Protein AF-A0A2S9GIZ4-F1 (afdb_monomer_lite)

pLDDT: mean 80.58, std 14.21, range [46.88, 96.31]

Foldseek 3Di:
DPLVVVLVVVVVCVVVVNLVDADDQDDPDPSSVVNVVSNVVSVVVVVVVVVVVVCCVPVVVVVVVVCVVDPDDPDDDDDDDDDD

Sequence (84 aa):
ATPVRIVRSALKQVEDGDLDCNLVVFDGTELGELQRGFNSMANGLRERERVRDLFGRHVGREVAALAEKARPELGGEERHAAVI

Structure (mmCIF, N/CA/C/O backbone):
data_AF-A0A2S9GIZ4-F1
#
_entry.id   AF-A0A2S9GIZ4-F1
#
loop_
_atom_site.group_PDB
_atom_site.id
_atom_site.type_symbol
_atom_site.label_atom_id
_atom_site.label_alt_id
_atom_site.label_comp_id
_atom_site.label_asym_id
_atom_site.label_entity_id
_atom_site.label_seq_id
_atom_site.pdbx_PDB_ins_code
_atom_site.Cartn_x
_atom_site.Cartn_y
_atom_site.Cartn_z
_atom_site.occupancy
_atom_site.B_iso_or_equiv
_atom_site.auth_seq_id
_atom_site.auth_comp_id
_atom_site.auth_asym_id
_atom_site.auth_atom_id
_atom_site.pdbx_PDB_model_num
ATOM 1 N N . ALA A 1 1 ? -14.813 -7.428 15.082 1.00 62.03 1 ALA A N 1
ATOM 2 C CA . ALA A 1 1 ? -13.630 -8.277 14.813 1.00 62.03 1 ALA A CA 1
ATOM 3 C C . ALA A 1 1 ? -12.408 -7.639 15.469 1.00 62.03 1 ALA A C 1
ATOM 5 O O . ALA A 1 1 ? -12.341 -6.420 15.480 1.00 62.03 1 ALA A O 1
ATOM 6 N N . THR A 1 2 ? -11.475 -8.414 16.032 1.00 79.38 2 THR A N 1
ATOM 7 C CA . THR A 1 2 ? -10.255 -7.859 16.653 1.00 79.38 2 THR A CA 1
ATOM 8 C C . THR A 1 2 ? -9.349 -7.258 15.565 1.00 79.38 2 THR A C 1
ATOM 10 O O . THR A 1 2 ? -9.073 -7.976 14.599 1.00 79.38 2 THR A O 1
ATOM 13 N N . PRO A 1 3 ? -8.872 -6.004 15.678 1.00 80.06 3 PRO A N 1
ATOM 14 C CA . PRO A 1 3 ? -8.167 -5.297 14.596 1.00 80.06 3 PRO A CA 1
ATOM 15 C C . PRO A 1 3 ? -6.968 -6.056 14.001 1.00 80.06 3 PRO A C 1
ATOM 17 O O . PRO A 1 3 ? -6.763 -6.047 12.790 1.00 80.06 3 PRO A O 1
ATOM 20 N N . VAL A 1 4 ? -6.254 -6.841 14.814 1.00 87.31 4 VAL A N 1
ATOM 21 C CA . VAL A 1 4 ? -5.158 -7.720 14.357 1.00 87.31 4 VAL A CA 1
ATOM 22 C C . VAL A 1 4 ? -5.613 -8.736 13.300 1.00 87.31 4 VAL A C 1
ATOM 24 O O . VAL A 1 4 ? -4.914 -8.981 12.319 1.00 87.31 4 VAL A O 1
ATOM 27 N N . ARG A 1 5 ? -6.805 -9.329 13.456 1.00 89.81 5 ARG A N 1
ATOM 28 C CA . ARG A 1 5 ? -7.338 -10.290 12.474 1.00 89.81 5 ARG A CA 1
ATOM 29 C C . ARG A 1 5 ? -7.657 -9.622 11.140 1.00 89.81 5 ARG A C 1
ATOM 31 O O . ARG A 1 5 ? -7.540 -10.279 10.108 1.00 89.81 5 ARG A O 1
ATOM 38 N N . ILE A 1 6 ? -8.064 -8.354 11.172 1.00 89.38 6 ILE A N 1
ATOM 39 C CA . ILE A 1 6 ? -8.358 -7.565 9.973 1.00 89.38 6 ILE A CA 1
ATOM 40 C C . ILE A 1 6 ? -7.060 -7.324 9.201 1.00 89.38 6 ILE A C 1
ATOM 42 O O . ILE A 1 6 ? -6.990 -7.684 8.030 1.00 89.38 6 ILE A O 1
ATOM 46 N N . VAL A 1 7 ? -6.011 -6.836 9.875 1.00 90.44 7 VAL A N 1
ATOM 47 C CA . VAL A 1 7 ? -4.696 -6.614 9.248 1.00 90.44 7 VAL A CA 1
ATOM 48 C C . VAL A 1 7 ? -4.134 -7.911 8.663 1.00 90.44 7 VAL A C 1
ATOM 50 O O . VAL A 1 7 ? -3.711 -7.932 7.515 1.00 90.44 7 VAL A O 1
ATOM 53 N N . ARG A 1 8 ? -4.207 -9.026 9.401 1.00 92.94 8 ARG A N 1
ATOM 54 C CA . ARG A 1 8 ? -3.738 -10.332 8.907 1.00 92.94 8 ARG A CA 1
ATOM 55 C C . ARG A 1 8 ? -4.487 -10.806 7.660 1.00 92.94 8 ARG A C 1
ATOM 57 O O . ARG A 1 8 ? -3.891 -11.418 6.784 1.00 92.94 8 ARG A O 1
ATOM 64 N N . SER A 1 9 ? -5.791 -10.553 7.593 1.00 93.69 9 SER A N 1
ATOM 65 C CA . SER A 1 9 ? -6.594 -10.946 6.429 1.00 93.69 9 SER A CA 1
ATOM 66 C C . SER A 1 9 ? -6.264 -10.081 5.212 1.00 93.69 9 SER A C 1
ATOM 68 O O . SER A 1 9 ? -6.186 -10.603 4.108 1.00 93.69 9 SER A O 1
ATOM 70 N N . ALA A 1 10 ? -6.021 -8.785 5.419 1.00 93.38 10 ALA A N 1
ATOM 71 C CA . ALA A 1 10 ? -5.618 -7.874 4.353 1.00 93.38 10 ALA A CA 1
ATOM 72 C C . ALA A 1 10 ? -4.190 -8.146 3.855 1.00 93.38 10 ALA A C 1
ATOM 74 O O . ALA A 1 10 ? -3.953 -8.100 2.656 1.00 93.38 10 ALA A O 1
ATOM 75 N N . LEU A 1 11 ? -3.259 -8.526 4.738 1.00 94.31 11 LEU A N 1
ATOM 76 C CA . LEU A 1 11 ? -1.928 -8.995 4.331 1.00 94.31 11 LEU A CA 1
ATOM 77 C C . LEU A 1 11 ? -2.019 -10.181 3.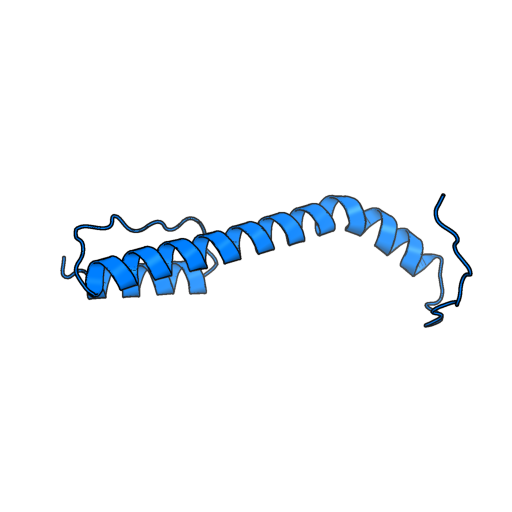373 1.00 94.31 11 LEU A C 1
ATOM 79 O O . LEU A 1 11 ? -1.369 -10.170 2.336 1.00 94.31 11 LEU A O 1
ATOM 83 N N . LYS A 1 12 ? -2.884 -11.153 3.676 1.00 95.50 12 LYS A N 1
ATOM 84 C CA . LYS A 1 12 ? -3.094 -12.295 2.788 1.00 95.50 12 LYS A CA 1
ATOM 85 C C . LYS A 1 12 ? -3.624 -11.883 1.405 1.00 95.50 12 LYS A C 1
ATOM 87 O O . LYS A 1 12 ? -3.210 -12.457 0.410 1.00 95.50 12 LYS A O 1
ATOM 92 N N . GLN A 1 13 ? -4.504 -10.884 1.335 1.00 94.44 13 GLN A N 1
ATOM 93 C CA . GLN A 1 13 ? -5.000 -10.358 0.054 1.00 94.44 13 GLN A CA 1
ATOM 94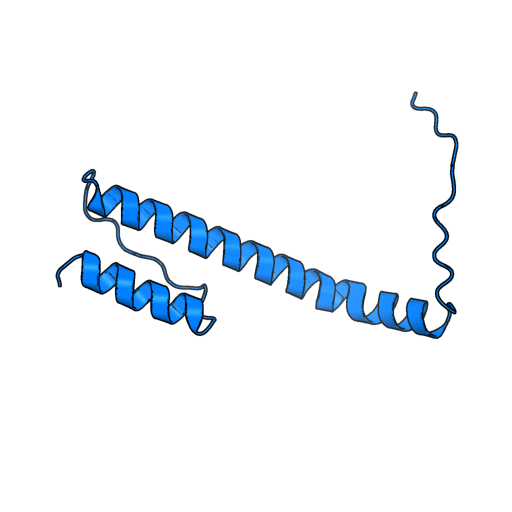 C C . GLN A 1 13 ? -3.868 -9.729 -0.768 1.00 94.44 13 GLN A C 1
ATOM 96 O O . GLN A 1 13 ? -3.715 -10.057 -1.940 1.00 94.44 13 GLN A O 1
ATOM 101 N N . VAL A 1 14 ? -3.020 -8.915 -0.129 1.00 95.00 14 VAL A N 1
ATOM 102 C CA . VAL A 1 14 ? -1.838 -8.315 -0.771 1.00 95.00 14 VAL A CA 1
ATOM 103 C C . VAL A 1 14 ? -0.856 -9.380 -1.256 1.00 95.00 14 VAL A C 1
ATOM 105 O O . VAL A 1 14 ? -0.329 -9.261 -2.360 1.00 95.00 14 VAL A O 1
ATOM 108 N N . GLU A 1 15 ? -0.614 -10.427 -0.461 1.00 93.06 15 GLU A N 1
ATOM 109 C CA . GLU A 1 15 ? 0.220 -11.574 -0.851 1.00 93.06 15 GLU A CA 1
ATOM 110 C C . GLU A 1 15 ? -0.338 -12.305 -2.077 1.00 93.06 15 GLU A C 1
ATOM 112 O O . GLU A 1 15 ? 0.424 -12.699 -2.959 1.00 93.06 15 GLU A O 1
ATOM 117 N N . ASP A 1 16 ? -1.663 -12.439 -2.155 1.00 95.12 16 ASP A N 1
ATOM 118 C CA . ASP A 1 16 ? -2.368 -13.058 -3.279 1.00 95.12 16 ASP A CA 1
ATOM 119 C C . ASP A 1 16 ? -2.476 -12.102 -4.501 1.00 95.12 16 ASP A C 1
ATOM 121 O O . ASP A 1 16 ? -3.013 -12.480 -5.544 1.00 95.12 16 ASP A O 1
ATOM 125 N N . GLY A 1 17 ? -1.920 -10.885 -4.407 1.00 91.88 17 GLY A N 1
ATOM 126 C CA . GLY A 1 17 ? -1.824 -9.900 -5.490 1.00 91.88 17 GLY A CA 1
ATOM 127 C C . GLY A 1 17 ? -2.939 -8.851 -5.518 1.00 91.88 17 GLY A C 1
ATOM 128 O O . GLY A 1 17 ? -2.916 -7.971 -6.375 1.00 91.88 17 GLY A O 1
ATOM 129 N N . ASP A 1 18 ? -3.891 -8.903 -4.587 1.00 94.31 18 ASP A N 1
ATOM 130 C CA . ASP A 1 18 ? -4.926 -7.881 -4.442 1.00 94.31 18 ASP A CA 1
ATOM 131 C C . ASP A 1 18 ? -4.370 -6.676 -3.673 1.00 94.31 18 ASP A C 1
ATOM 133 O O . ASP A 1 18 ? -4.300 -6.647 -2.441 1.00 94.31 18 ASP A O 1
ATOM 137 N N . LEU A 1 19 ? -3.947 -5.664 -4.431 1.00 93.19 19 LEU A N 1
ATOM 138 C CA . LEU A 1 19 ? -3.405 -4.419 -3.891 1.00 93.19 19 LEU A CA 1
ATOM 139 C C . LEU A 1 19 ? -4.496 -3.385 -3.586 1.00 93.19 19 LEU A C 1
ATOM 141 O O . LEU A 1 19 ? -4.183 -2.314 -3.057 1.00 93.19 19 LEU A O 1
ATOM 145 N N . ASP A 1 20 ? -5.767 -3.689 -3.878 1.00 90.81 20 ASP A N 1
ATOM 146 C CA . ASP A 1 20 ? -6.899 -2.781 -3.692 1.00 90.81 20 ASP A CA 1
ATOM 147 C C . ASP A 1 20 ? -7.466 -2.750 -2.270 1.00 90.81 20 ASP A C 1
ATOM 149 O O . ASP A 1 20 ? -8.343 -1.943 -1.949 1.00 90.81 20 ASP A O 1
ATOM 153 N N . CYS A 1 21 ? -6.879 -3.532 -1.368 1.00 89.50 21 CYS A N 1
ATOM 154 C CA . CYS A 1 21 ? -7.247 -3.541 0.036 1.00 89.50 21 CYS A CA 1
ATOM 155 C C . CYS A 1 21 ? -7.005 -2.177 0.721 1.00 89.50 21 CYS A C 1
ATOM 157 O O . CYS A 1 21 ? -5.954 -1.545 0.577 1.00 89.50 21 CYS A O 1
ATOM 159 N N . ASN A 1 22 ? -7.978 -1.743 1.525 1.00 88.88 22 ASN A N 1
ATOM 160 C CA . ASN A 1 22 ? -7.862 -0.566 2.381 1.00 88.88 22 ASN A CA 1
ATOM 161 C C . ASN A 1 22 ? -8.517 -0.850 3.735 1.00 88.88 22 ASN A C 1
ATOM 163 O O . ASN A 1 22 ? -9.666 -1.291 3.806 1.00 88.88 22 ASN A O 1
ATOM 167 N N . LEU A 1 23 ? -7.786 -0.608 4.819 1.00 90.38 23 LEU A N 1
ATOM 168 C CA . LEU A 1 23 ? -8.279 -0.827 6.171 1.00 90.38 23 LEU A CA 1
ATOM 169 C C . LEU A 1 23 ? -8.898 0.447 6.734 1.00 90.38 23 LEU A C 1
ATOM 171 O O . LEU A 1 23 ? -8.288 1.516 6.705 1.00 90.38 23 LEU A O 1
ATOM 175 N N . VAL A 1 24 ? -10.085 0.311 7.326 1.00 88.62 24 VAL A N 1
ATOM 176 C CA . VAL A 1 24 ? -10.672 1.373 8.146 1.00 88.62 24 VAL A CA 1
ATOM 177 C C . VAL A 1 24 ? -9.860 1.493 9.436 1.00 88.62 24 VAL A C 1
ATOM 179 O O . VAL A 1 24 ? -9.695 0.517 10.173 1.00 88.62 24 VAL A O 1
ATOM 182 N N . VAL A 1 25 ? -9.336 2.690 9.685 1.00 87.31 25 VAL A N 1
ATOM 183 C CA . VAL A 1 25 ? -8.518 3.011 10.858 1.00 87.31 25 VAL A CA 1
ATOM 184 C C . VAL A 1 25 ? -9.441 3.508 11.963 1.00 87.31 25 VAL A C 1
ATOM 186 O O . VAL A 1 25 ? -10.128 4.511 11.773 1.00 87.31 25 VAL A O 1
ATOM 189 N N . PHE A 1 26 ? -9.483 2.805 13.095 1.00 73.69 26 PHE A N 1
ATOM 190 C CA . PHE A 1 26 ? -10.493 3.066 14.128 1.00 73.69 26 PHE A CA 1
ATOM 191 C C . PHE A 1 26 ? -10.032 3.992 15.265 1.00 73.69 26 PHE A C 1
ATOM 193 O O . PHE A 1 26 ? -10.891 4.489 15.986 1.00 73.69 26 PHE A O 1
ATOM 200 N N . ASP A 1 27 ? -8.734 4.290 15.414 1.00 80.19 27 ASP A N 1
ATOM 201 C CA . ASP A 1 27 ? -8.233 5.182 16.474 1.00 80.19 27 ASP A CA 1
ATOM 202 C C . ASP A 1 27 ? -6.754 5.624 16.284 1.00 80.19 27 ASP A C 1
ATOM 204 O O . ASP A 1 27 ? -6.091 5.339 15.278 1.00 80.19 27 ASP A O 1
ATOM 208 N N . GLY A 1 28 ? -6.244 6.384 17.262 1.00 81.06 28 GLY A N 1
ATOM 209 C CA . GLY A 1 28 ? -4.846 6.811 17.391 1.00 81.06 28 GLY A CA 1
ATOM 210 C C . GLY A 1 28 ? -3.966 5.861 18.213 1.00 81.06 28 GLY A C 1
ATOM 211 O O . GLY A 1 28 ? -2.927 6.291 18.696 1.00 81.06 28 GLY A O 1
ATOM 212 N N . THR A 1 29 ? -4.380 4.609 18.423 1.00 87.25 29 THR A N 1
ATOM 213 C CA . THR A 1 29 ? -3.564 3.617 19.141 1.00 87.25 29 THR A CA 1
ATOM 214 C C . THR A 1 29 ? -2.475 3.035 18.235 1.00 87.25 29 THR A C 1
ATOM 216 O O . THR A 1 29 ? -2.489 3.240 17.019 1.00 87.25 29 THR A O 1
ATOM 219 N N . GLU A 1 30 ? -1.564 2.244 18.806 1.00 87.50 30 GLU A N 1
ATOM 220 C CA . GLU A 1 30 ? -0.553 1.476 18.058 1.00 87.50 30 GLU A CA 1
ATOM 221 C C . GLU A 1 30 ? -1.180 0.579 16.973 1.00 87.50 30 GLU A C 1
ATOM 223 O O . GLU A 1 30 ? -0.625 0.397 15.890 1.00 87.50 30 GLU A O 1
ATOM 228 N N . LEU A 1 31 ? -2.384 0.052 17.223 1.00 87.25 31 LEU A N 1
ATOM 229 C CA . LEU A 1 31 ? -3.145 -0.706 16.228 1.00 87.25 31 LEU A CA 1
ATOM 230 C C . LEU A 1 31 ? -3.616 0.190 15.081 1.00 87.25 31 LEU A C 1
ATOM 232 O O . LEU A 1 31 ? -3.530 -0.213 13.921 1.00 87.25 31 LEU A O 1
ATOM 236 N N . GLY A 1 32 ? -4.055 1.410 15.381 1.00 90.12 32 GLY A N 1
ATOM 237 C CA . GLY A 1 32 ? -4.368 2.415 14.370 1.00 90.12 32 GLY A CA 1
ATOM 238 C C . GLY A 1 32 ? -3.142 2.835 13.552 1.00 90.12 32 GLY A C 1
ATOM 239 O O . GLY A 1 32 ? -3.241 3.000 12.335 1.00 90.12 32 GLY A O 1
ATOM 240 N N . GLU A 1 33 ? -1.970 2.961 14.181 1.00 91.75 33 GLU A N 1
ATOM 241 C CA . GLU A 1 33 ? -0.701 3.213 13.483 1.00 91.75 33 GLU A CA 1
ATOM 242 C C . GLU A 1 33 ? -0.332 2.069 12.542 1.00 91.75 33 GLU A C 1
ATOM 244 O O . GLU A 1 33 ? -0.024 2.315 11.375 1.00 91.75 33 GLU A O 1
ATOM 249 N N . LEU A 1 34 ? -0.455 0.823 13.003 1.00 91.56 34 LEU A N 1
ATOM 250 C CA . LEU A 1 34 ? -0.222 -0.357 12.176 1.00 91.56 34 LEU A CA 1
ATOM 251 C C . LEU A 1 34 ? -1.153 -0.382 10.954 1.00 91.56 34 LEU A C 1
ATOM 253 O O . LEU A 1 34 ? -0.704 -0.660 9.843 1.00 91.56 34 LEU A O 1
ATOM 257 N N . GLN A 1 35 ? -2.436 -0.055 11.132 1.00 91.69 35 GLN A N 1
ATOM 258 C CA . GLN A 1 35 ? -3.400 0.023 10.030 1.00 91.69 35 GLN A CA 1
ATOM 259 C C . GLN A 1 35 ? -3.042 1.132 9.024 1.00 91.69 35 GLN A C 1
ATOM 261 O O . GLN A 1 35 ? -3.097 0.902 7.815 1.00 91.69 35 GLN A O 1
ATOM 266 N N . ARG A 1 36 ? -2.618 2.315 9.494 1.00 93.31 36 ARG A N 1
ATOM 267 C CA . ARG A 1 36 ? -2.136 3.407 8.623 1.00 93.31 36 ARG A CA 1
ATOM 268 C C . ARG A 1 36 ? -0.875 3.013 7.853 1.00 93.31 36 ARG A C 1
ATOM 270 O O . ARG A 1 36 ? -0.775 3.284 6.653 1.00 93.31 36 ARG A O 1
ATOM 277 N N . GLY A 1 37 ? 0.063 2.353 8.531 1.00 93.38 37 GLY A N 1
ATOM 278 C CA . GLY A 1 37 ? 1.283 1.821 7.929 1.00 93.38 37 GLY A CA 1
ATOM 279 C C . GLY A 1 37 ? 0.971 0.795 6.842 1.00 93.38 37 GLY A C 1
ATOM 280 O O . GLY A 1 37 ? 1.490 0.898 5.732 1.00 93.38 37 GLY A O 1
ATOM 281 N N . PHE A 1 38 ? 0.050 -0.131 7.118 1.00 94.25 38 PHE A N 1
ATOM 282 C CA . PHE A 1 38 ? -0.428 -1.104 6.139 1.00 94.25 38 PHE A CA 1
ATOM 283 C C . PHE A 1 38 ? -1.013 -0.429 4.890 1.00 94.25 38 PHE A C 1
ATOM 285 O O . PHE A 1 38 ? -0.571 -0.726 3.781 1.00 94.25 38 PHE A O 1
ATOM 292 N N . ASN A 1 39 ? -1.936 0.525 5.055 1.00 94.06 39 ASN A N 1
ATOM 293 C CA . ASN A 1 39 ? -2.549 1.231 3.924 1.00 94.06 39 ASN A CA 1
ATOM 294 C C . ASN A 1 39 ? -1.500 1.966 3.071 1.00 94.06 39 ASN A C 1
ATOM 296 O O . ASN A 1 39 ? -1.571 1.955 1.843 1.00 94.06 39 ASN A O 1
ATOM 300 N N . SER A 1 40 ? -0.496 2.567 3.716 1.00 95.94 40 SER A N 1
ATOM 301 C CA . SER A 1 40 ? 0.609 3.245 3.027 1.00 95.94 40 SER A CA 1
ATOM 302 C C . SER A 1 40 ? 1.442 2.272 2.186 1.00 95.94 40 SER A C 1
ATOM 304 O O . SER A 1 40 ? 1.772 2.576 1.039 1.00 95.94 40 SER A O 1
ATOM 306 N N . MET A 1 41 ? 1.742 1.082 2.720 1.00 95.81 41 MET A N 1
ATOM 307 C CA . MET A 1 41 ? 2.472 0.039 1.990 1.00 95.81 41 MET A CA 1
ATOM 308 C C . MET A 1 41 ? 1.664 -0.516 0.814 1.00 95.81 41 MET A C 1
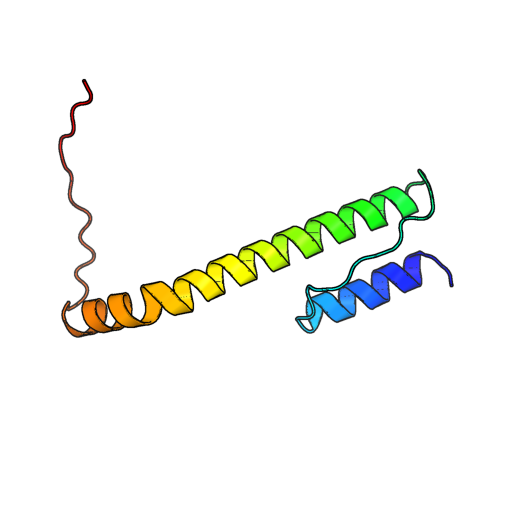ATOM 310 O O . MET A 1 41 ? 2.190 -0.577 -0.296 1.00 95.81 41 MET A O 1
ATOM 314 N N . ALA A 1 42 ? 0.390 -0.860 1.030 1.00 96.25 42 ALA A N 1
ATOM 315 C CA . ALA A 1 42 ? -0.497 -1.344 -0.029 1.00 96.25 42 ALA A CA 1
ATOM 316 C C . ALA A 1 42 ? -0.609 -0.318 -1.169 1.00 96.25 42 ALA A C 1
ATOM 318 O O . ALA A 1 42 ? -0.486 -0.664 -2.344 1.00 96.25 42 ALA A O 1
ATOM 319 N N . ASN A 1 43 ? -0.722 0.970 -0.827 1.00 96.31 43 ASN A N 1
ATOM 320 C CA . ASN A 1 43 ? -0.731 2.038 -1.819 1.00 96.31 43 ASN A CA 1
ATOM 321 C C . ASN A 1 43 ? 0.583 2.143 -2.607 1.00 96.31 43 ASN A C 1
ATOM 323 O O . ASN A 1 43 ? 0.560 2.274 -3.830 1.00 96.31 43 ASN A O 1
ATOM 327 N N . GLY A 1 44 ? 1.730 2.039 -1.932 1.00 96.00 44 GLY A N 1
ATOM 328 C CA . GLY A 1 44 ? 3.035 2.040 -2.594 1.00 96.00 44 GLY A CA 1
ATOM 329 C C . GLY A 1 44 ? 3.228 0.857 -3.549 1.00 96.00 44 GLY A C 1
ATOM 330 O O . GLY A 1 44 ? 3.817 1.022 -4.618 1.00 96.00 44 GLY A O 1
ATOM 331 N N . LEU A 1 45 ? 2.718 -0.326 -3.193 1.00 95.69 45 LEU A N 1
ATOM 332 C CA . LEU A 1 45 ? 2.731 -1.496 -4.073 1.00 95.69 45 LEU A CA 1
ATOM 333 C C . LEU A 1 45 ? 1.855 -1.272 -5.307 1.00 95.69 45 LEU A C 1
ATOM 335 O O . LEU A 1 45 ? 2.331 -1.494 -6.420 1.00 95.69 45 LEU A O 1
ATOM 339 N N . ARG A 1 46 ? 0.626 -0.772 -5.123 1.00 94.31 46 ARG A N 1
ATOM 340 C CA . ARG A 1 46 ? -0.302 -0.476 -6.225 1.00 94.31 46 ARG A CA 1
ATOM 341 C C . ARG A 1 46 ? 0.298 0.521 -7.214 1.00 94.31 46 ARG A C 1
ATOM 343 O O . ARG A 1 46 ? 0.235 0.310 -8.421 1.00 94.31 46 ARG A O 1
ATOM 350 N N . GLU A 1 47 ? 0.930 1.583 -6.717 1.00 94.69 47 GLU A N 1
ATOM 351 C CA . GLU A 1 47 ? 1.558 2.579 -7.588 1.00 94.69 47 GLU A CA 1
ATOM 352 C C . GLU A 1 47 ? 2.710 1.975 -8.400 1.00 94.69 47 GLU A C 1
ATOM 354 O O . GLU A 1 47 ? 2.797 2.178 -9.610 1.00 94.69 47 GLU A O 1
ATOM 359 N N . ARG A 1 48 ? 3.563 1.155 -7.773 1.00 93.75 48 ARG A N 1
ATOM 360 C CA . ARG A 1 48 ? 4.635 0.440 -8.488 1.00 93.75 48 ARG A CA 1
ATOM 361 C C . ARG A 1 48 ? 4.083 -0.516 -9.539 1.00 93.75 48 ARG A C 1
ATOM 363 O O . ARG A 1 48 ? 4.670 -0.639 -10.612 1.00 93.75 48 ARG A O 1
ATOM 370 N N . GLU A 1 49 ? 2.977 -1.188 -9.241 1.00 91.50 49 GLU A N 1
ATOM 371 C CA . GLU A 1 49 ? 2.305 -2.079 -10.179 1.00 91.50 49 GLU A CA 1
ATOM 372 C C . GLU A 1 49 ? 1.759 -1.317 -11.390 1.00 91.50 49 GLU A C 1
ATOM 374 O O . GLU A 1 49 ? 2.035 -1.686 -12.530 1.00 91.50 49 GLU A O 1
ATOM 379 N N . ARG A 1 50 ? 1.076 -0.195 -11.145 1.00 89.12 50 ARG A N 1
ATOM 380 C CA . ARG A 1 50 ? 0.559 0.706 -12.177 1.00 89.12 50 ARG A CA 1
ATOM 381 C C . ARG A 1 50 ? 1.676 1.260 -13.057 1.00 89.12 50 ARG A C 1
ATOM 383 O O . ARG A 1 50 ? 1.532 1.292 -14.276 1.00 89.12 50 ARG A O 1
ATOM 390 N N . VAL A 1 51 ? 2.787 1.686 -12.459 1.00 88.88 51 VAL A N 1
ATOM 391 C CA . VAL A 1 51 ? 3.966 2.158 -13.197 1.00 88.88 51 VAL A CA 1
ATOM 392 C C . VAL A 1 51 ? 4.542 1.031 -14.055 1.00 88.88 51 VAL A C 1
ATOM 394 O O . VAL A 1 51 ? 4.776 1.229 -15.247 1.00 88.88 51 VAL A O 1
ATOM 397 N N . ARG A 1 52 ? 4.716 -0.169 -13.485 1.00 85.38 52 ARG A N 1
ATOM 398 C CA . ARG A 1 52 ? 5.189 -1.354 -14.216 1.00 85.38 52 ARG A CA 1
ATOM 399 C C . ARG A 1 52 ? 4.286 -1.682 -15.404 1.00 85.38 52 ARG A C 1
ATOM 401 O O . ARG A 1 52 ? 4.791 -1.938 -16.492 1.00 85.38 52 ARG A O 1
ATOM 408 N N . ASP A 1 53 ? 2.976 -1.657 -15.210 1.00 86.25 53 ASP A N 1
ATOM 409 C CA . ASP A 1 53 ? 1.998 -1.931 -16.258 1.00 86.25 53 ASP A CA 1
ATOM 410 C C . ASP A 1 53 ? 1.977 -0.833 -17.339 1.00 86.25 53 ASP A C 1
ATOM 412 O O . ASP A 1 53 ? 1.938 -1.131 -18.534 1.00 86.25 53 ASP A O 1
ATOM 416 N N . LEU A 1 54 ? 2.106 0.441 -16.955 1.00 83.88 54 LEU A N 1
ATOM 417 C CA . LEU A 1 54 ? 2.229 1.549 -17.903 1.00 83.88 54 LEU A CA 1
ATOM 418 C C . LEU A 1 54 ? 3.463 1.385 -18.799 1.00 83.88 54 LEU A C 1
ATOM 420 O O . LEU A 1 54 ? 3.351 1.526 -20.020 1.00 83.88 54 LEU A O 1
ATOM 424 N N . PHE A 1 55 ? 4.611 1.042 -18.208 1.00 75.94 55 PHE A N 1
ATOM 425 C CA . PHE A 1 55 ? 5.828 0.728 -18.953 1.00 75.94 55 PHE A CA 1
ATOM 426 C C . PHE A 1 55 ? 5.661 -0.535 -19.805 1.00 75.94 55 PHE A C 1
ATOM 428 O O . PHE A 1 55 ? 6.052 -0.529 -20.966 1.00 75.94 55 PHE A O 1
ATOM 435 N N . GLY A 1 56 ? 5.012 -1.587 -19.307 1.00 75.12 56 GLY A N 1
ATOM 436 C CA . GLY A 1 56 ? 4.699 -2.773 -20.110 1.00 75.12 56 GLY A CA 1
ATOM 437 C C . GLY A 1 56 ? 3.885 -2.438 -21.366 1.00 75.12 56 GLY A C 1
ATOM 438 O O . GLY A 1 56 ? 4.184 -2.935 -22.451 1.00 75.12 56 GLY A O 1
ATOM 439 N N . ARG A 1 57 ? 2.910 -1.530 -21.245 1.00 76.06 57 ARG A N 1
ATOM 440 C CA . ARG A 1 57 ? 2.050 -1.100 -22.357 1.00 76.06 57 ARG A CA 1
ATOM 441 C C . ARG A 1 57 ? 2.730 -0.142 -23.340 1.00 76.06 57 ARG A C 1
ATOM 443 O O . ARG A 1 57 ? 2.497 -0.267 -24.539 1.00 76.06 57 ARG A O 1
ATOM 450 N N . HIS A 1 58 ? 3.551 0.793 -22.861 1.00 61.72 58 HIS A N 1
ATOM 451 C CA . HIS A 1 58 ? 4.176 1.823 -23.710 1.00 61.72 58 HIS A CA 1
ATOM 452 C C . HIS A 1 58 ? 5.552 1.410 -24.225 1.00 61.72 58 HIS A C 1
ATOM 454 O O . HIS A 1 58 ? 5.877 1.610 -25.388 1.00 61.72 58 HIS A O 1
ATOM 460 N N . VAL A 1 59 ? 6.352 0.795 -23.364 1.00 65.06 59 VAL A N 1
ATOM 461 C CA . VAL A 1 59 ? 7.743 0.445 -23.641 1.00 65.06 59 VAL A CA 1
ATOM 462 C C . VAL A 1 59 ? 7.851 -0.990 -24.150 1.00 65.06 59 VAL A C 1
ATOM 464 O O . VAL A 1 59 ? 8.728 -1.269 -24.952 1.00 65.06 59 VAL A O 1
ATOM 467 N N . GLY A 1 60 ? 6.931 -1.895 -23.801 1.00 64.94 60 GLY A N 1
ATOM 468 C CA . GLY A 1 60 ? 6.997 -3.302 -24.219 1.00 64.94 60 GLY A CA 1
ATOM 469 C C . GLY A 1 60 ? 7.039 -3.521 -25.736 1.00 64.94 60 GLY A C 1
ATOM 470 O O . GLY A 1 60 ? 7.776 -4.386 -26.197 1.00 64.94 60 GLY A O 1
ATOM 471 N N . ARG A 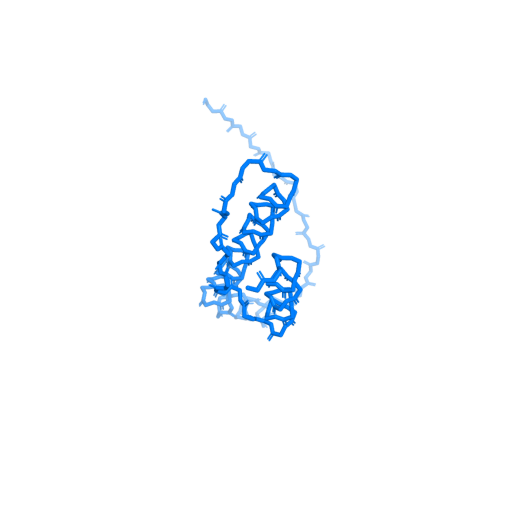1 61 ? 6.314 -2.725 -26.536 1.00 63.38 61 ARG A N 1
ATOM 472 C CA . ARG A 1 61 ? 6.315 -2.871 -28.006 1.00 63.38 61 ARG A CA 1
ATOM 473 C C . ARG A 1 61 ? 7.533 -2.202 -28.656 1.00 63.38 61 ARG A C 1
ATOM 475 O O . ARG A 1 61 ? 8.118 -2.772 -29.571 1.00 63.38 61 ARG A O 1
ATOM 482 N N . GLU A 1 62 ? 7.933 -1.029 -28.171 1.00 63.03 62 GLU A N 1
ATOM 483 C CA . GLU A 1 62 ? 9.084 -0.292 -28.708 1.00 63.03 62 GLU A CA 1
ATOM 484 C C . GLU A 1 62 ? 10.421 -0.900 -28.268 1.00 63.03 62 GLU A C 1
ATOM 486 O O . GLU A 1 62 ? 11.309 -1.068 -29.096 1.00 63.03 62 GLU A O 1
ATOM 491 N N . VAL A 1 63 ? 10.557 -1.322 -27.007 1.00 66.38 63 VAL A N 1
ATOM 492 C CA . VAL A 1 63 ? 11.763 -1.995 -26.498 1.00 66.38 63 VAL A CA 1
ATOM 493 C C . VAL A 1 63 ? 11.895 -3.413 -27.025 1.00 66.38 63 VAL A C 1
ATOM 495 O O . VAL A 1 63 ? 13.015 -3.795 -27.337 1.00 66.38 63 VAL A O 1
ATOM 498 N N . ALA A 1 64 ? 10.811 -4.176 -27.214 1.00 64.50 64 ALA A N 1
ATOM 499 C CA . ALA A 1 64 ? 10.914 -5.466 -27.904 1.00 64.50 64 ALA A CA 1
ATOM 500 C C . ALA A 1 64 ? 11.393 -5.282 -29.355 1.00 64.50 64 ALA A C 1
ATOM 502 O O . ALA A 1 64 ? 12.337 -5.943 -29.777 1.00 64.50 64 ALA A O 1
ATOM 503 N N . ALA A 1 65 ? 10.826 -4.316 -30.088 1.00 66.38 65 ALA A N 1
ATOM 504 C CA . ALA A 1 65 ? 11.254 -4.011 -31.454 1.00 66.38 65 ALA A CA 1
ATOM 505 C C . ALA A 1 65 ? 12.701 -3.479 -31.530 1.00 66.38 65 ALA A C 1
ATOM 507 O O . ALA A 1 65 ? 13.415 -3.765 -32.494 1.00 66.38 65 ALA A O 1
ATOM 508 N N . LEU A 1 66 ? 13.149 -2.713 -30.529 1.00 64.06 66 LEU A N 1
ATOM 509 C 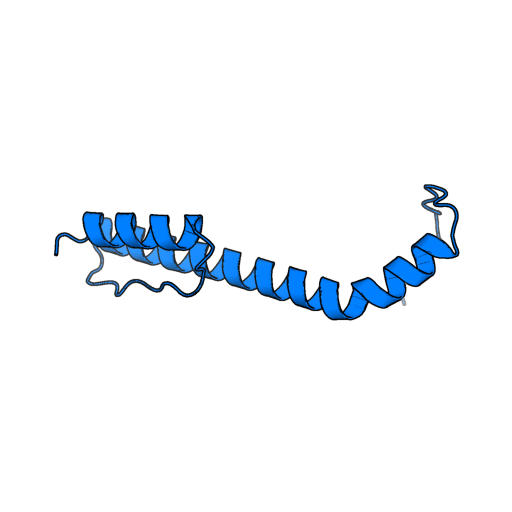CA . LEU A 1 66 ? 14.536 -2.257 -30.412 1.00 64.06 66 LEU A CA 1
ATOM 510 C C . LEU A 1 66 ? 15.485 -3.396 -30.014 1.00 64.06 66 LEU A C 1
ATOM 512 O O . LEU A 1 66 ? 16.573 -3.467 -30.572 1.00 64.06 66 LEU A O 1
ATOM 516 N N . ALA A 1 67 ? 15.083 -4.306 -29.125 1.00 65.31 67 ALA A N 1
ATOM 517 C CA . ALA A 1 67 ? 15.877 -5.463 -28.702 1.00 65.31 67 ALA A CA 1
ATOM 518 C C . ALA A 1 67 ? 15.997 -6.544 -29.791 1.00 65.31 67 ALA A C 1
ATOM 520 O O . ALA A 1 67 ? 16.999 -7.247 -29.846 1.00 65.31 67 ALA A O 1
ATOM 521 N N . GLU A 1 68 ? 15.010 -6.672 -30.683 1.00 65.50 68 GLU A N 1
ATOM 522 C CA . GLU A 1 68 ? 15.108 -7.538 -31.867 1.00 65.50 68 GLU A CA 1
ATOM 523 C C . GLU A 1 68 ? 16.022 -6.943 -32.949 1.00 65.50 68 GLU A C 1
ATOM 525 O O . GLU A 1 68 ? 16.731 -7.677 -33.640 1.00 65.50 68 GLU A O 1
ATOM 530 N N . LYS A 1 69 ? 16.027 -5.611 -33.105 1.00 66.44 69 LYS A N 1
ATOM 531 C CA . LYS A 1 69 ? 16.890 -4.910 -34.072 1.00 66.44 69 LYS A CA 1
ATOM 532 C C . LYS A 1 69 ? 18.321 -4.720 -33.580 1.00 66.44 69 LYS A C 1
ATOM 534 O O . LYS A 1 69 ? 19.242 -4.711 -34.394 1.00 66.44 69 LYS A O 1
ATOM 539 N N . ALA A 1 70 ? 18.516 -4.551 -32.280 1.00 54.78 70 ALA A N 1
ATOM 540 C CA . ALA A 1 70 ? 19.825 -4.384 -31.677 1.00 54.78 70 ALA A CA 1
ATOM 541 C C . ALA A 1 70 ? 20.291 -5.723 -31.099 1.00 54.78 70 ALA A C 1
ATOM 543 O O . ALA A 1 70 ? 19.738 -6.202 -30.115 1.00 54.78 70 ALA A O 1
ATOM 544 N N . ARG A 1 71 ? 21.372 -6.303 -31.643 1.00 55.50 71 ARG A N 1
ATOM 545 C CA . ARG A 1 71 ? 22.209 -7.183 -30.810 1.00 55.50 71 ARG A CA 1
ATOM 546 C C . ARG A 1 71 ? 22.627 -6.330 -29.607 1.00 55.50 71 ARG A C 1
ATOM 548 O O . ARG A 1 71 ? 23.223 -5.281 -29.848 1.00 55.50 71 ARG A O 1
ATOM 555 N N . PRO A 1 72 ? 22.282 -6.692 -28.361 1.00 57.19 72 PRO A N 1
ATOM 556 C CA . PRO A 1 72 ? 22.534 -5.818 -27.230 1.00 57.19 72 PRO A CA 1
ATOM 557 C C . PRO A 1 72 ? 24.043 -5.747 -26.988 1.00 57.19 72 PRO A C 1
ATOM 559 O O . PRO A 1 72 ? 24.626 -6.639 -26.378 1.00 57.19 72 PRO A O 1
ATOM 562 N N . GLU A 1 73 ? 24.685 -4.694 -27.485 1.00 61.25 73 GLU A N 1
ATOM 563 C CA . GLU A 1 73 ? 25.977 -4.265 -26.969 1.00 61.25 73 GLU A CA 1
ATOM 564 C C . GLU A 1 73 ? 25.704 -3.473 -25.692 1.00 61.25 73 GLU A C 1
ATOM 566 O O . GLU A 1 73 ? 25.003 -2.461 -25.698 1.00 61.25 73 GLU A O 1
ATOM 571 N N . LEU A 1 74 ? 26.219 -3.973 -24.568 1.00 58.72 74 LEU A N 1
ATOM 572 C CA . LEU A 1 74 ? 26.251 -3.249 -23.300 1.00 58.72 74 LEU A CA 1
ATOM 573 C C . LEU A 1 74 ? 27.196 -2.047 -23.467 1.00 58.72 74 LEU A C 1
ATOM 575 O O . LEU A 1 74 ? 28.378 -2.134 -23.151 1.00 58.72 74 LEU A O 1
ATOM 579 N N . GLY A 1 75 ? 26.683 -0.953 -24.027 1.00 59.41 75 GLY A N 1
ATOM 580 C CA . GLY A 1 75 ? 27.444 0.244 -24.370 1.00 59.41 75 GLY A CA 1
ATOM 581 C C . GLY A 1 75 ? 26.826 1.475 -23.730 1.00 59.41 75 GLY A C 1
ATOM 582 O O . GLY A 1 75 ? 25.991 2.143 -24.332 1.00 59.41 75 GLY A O 1
ATOM 583 N N . GLY A 1 76 ? 27.223 1.776 -22.494 1.00 66.75 76 GLY A N 1
ATOM 584 C CA . GLY A 1 76 ? 27.141 3.156 -22.026 1.00 66.75 76 GLY A CA 1
ATOM 585 C C . GLY A 1 76 ? 28.145 4.001 -22.813 1.00 66.75 76 GLY A C 1
ATOM 586 O O . GLY A 1 76 ? 29.246 3.529 -23.091 1.00 66.75 76 GLY A O 1
ATOM 587 N N . GLU A 1 77 ? 27.784 5.233 -23.162 1.00 66.69 77 GLU A N 1
ATOM 588 C CA . GLU A 1 77 ? 28.699 6.188 -23.795 1.00 66.69 77 GLU A CA 1
ATOM 589 C C . GLU A 1 77 ? 28.773 7.488 -22.984 1.00 66.69 77 GLU A C 1
ATOM 591 O O . GLU A 1 77 ? 27.756 8.005 -22.514 1.00 66.69 77 GLU A O 1
ATOM 596 N N . GLU A 1 78 ? 29.986 8.019 -22.804 1.00 55.69 78 GLU A N 1
ATOM 597 C CA . GLU A 1 78 ? 30.186 9.349 -22.226 1.00 55.69 78 GLU A CA 1
ATOM 598 C C . GLU A 1 78 ? 29.761 10.424 -23.230 1.00 55.69 78 GLU A C 1
ATOM 600 O O . GLU A 1 78 ? 30.184 10.425 -24.387 1.00 55.69 78 GLU A O 1
ATOM 605 N N . ARG A 1 79 ? 28.950 11.383 -22.773 1.00 72.50 79 ARG A N 1
ATOM 606 C CA . ARG A 1 79 ? 28.612 12.585 -23.541 1.00 72.50 79 ARG A CA 1
ATOM 607 C C . ARG A 1 79 ? 28.851 13.835 -22.707 1.00 72.50 79 ARG A C 1
ATOM 609 O O . ARG A 1 79 ? 28.406 13.925 -21.566 1.00 72.50 79 ARG A O 1
ATOM 616 N N . HIS A 1 80 ? 29.502 14.825 -23.312 1.00 61.22 80 HIS A N 1
ATOM 617 C CA . HIS A 1 80 ? 29.647 16.150 -22.718 1.00 61.22 80 HIS A CA 1
ATOM 618 C C . HIS A 1 80 ? 28.364 16.961 -22.919 1.00 61.22 80 HIS A C 1
ATOM 620 O O . HIS A 1 80 ? 27.947 17.204 -24.051 1.00 61.22 80 HIS A O 1
ATOM 626 N N . ALA A 1 81 ? 27.760 17.400 -21.816 1.00 74.19 81 ALA A N 1
ATOM 627 C CA . ALA A 1 81 ? 26.628 18.318 -21.812 1.00 74.19 81 ALA A CA 1
ATOM 628 C C . ALA A 1 81 ? 27.004 19.605 -21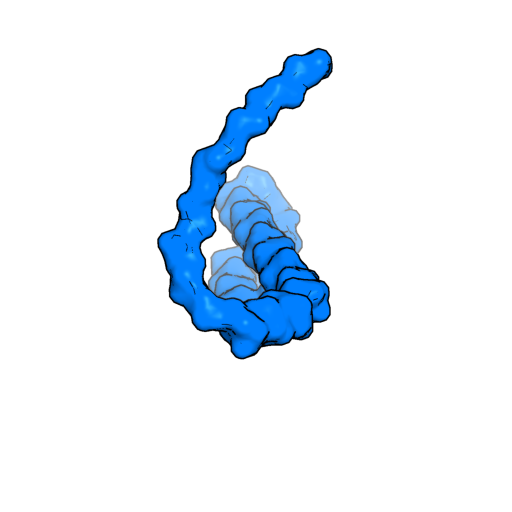.067 1.00 74.19 81 ALA A C 1
ATOM 630 O O . ALA A 1 81 ? 27.705 19.562 -20.057 1.00 74.19 81 ALA A O 1
ATOM 631 N N . ALA A 1 82 ? 26.517 20.742 -21.560 1.00 56.34 82 ALA A N 1
ATOM 632 C CA . ALA A 1 82 ? 26.581 22.027 -20.874 1.00 56.34 82 ALA A CA 1
ATOM 633 C C . ALA A 1 82 ? 25.156 22.568 -20.699 1.00 56.34 82 ALA A C 1
ATOM 635 O O . ALA A 1 82 ? 24.311 22.387 -21.577 1.00 56.34 82 ALA A O 1
ATOM 636 N N . VAL A 1 83 ? 24.901 23.212 -19.562 1.00 46.88 83 VAL A N 1
ATOM 637 C CA . VAL A 1 83 ? 23.618 23.839 -19.212 1.00 46.88 83 VAL A CA 1
ATOM 638 C C . VAL A 1 83 ? 23.815 25.355 -19.237 1.00 46.88 83 VAL A C 1
ATOM 640 O O . VAL A 1 83 ? 24.840 25.831 -18.746 1.00 46.88 83 VAL A O 1
ATOM 643 N N . ILE A 1 84 ? 22.872 26.078 -19.852 1.00 56.03 84 ILE A N 1
ATOM 644 C CA . ILE A 1 84 ? 22.842 27.552 -19.916 1.00 56.03 84 ILE A CA 1
ATOM 645 C C . ILE A 1 84 ? 22.159 28.100 -18.665 1.00 56.03 84 ILE A C 1
ATOM 647 O O . ILE A 1 84 ? 21.091 27.549 -18.312 1.00 56.03 84 ILE A O 1
#

Radius of gyration: 21.33 Å; chains: 1; bounding box: 44×41×53 Å

Secondary structure (DSSP, 8-state):
--HHHHHHHHHHHHHTT-TT--PPP--SSHHHHHHHHHHHHHHHHHHHHHHHHHHHHHHHHHHHHHHHHS--------------